Protein AF-A0AAW1JZ54-F1 (afdb_monomer_lite)

Organism: Popillia japonica (NCBI:txid7064)

pLDDT: mean 90.58, std 10.29, range [41.97, 98.06]

Structure (mmCIF, N/CA/C/O backbone):
data_AF-A0AAW1JZ54-F1
#
_entry.id   AF-A0AAW1JZ54-F1
#
loop_
_atom_site.group_PDB
_atom_site.id
_atom_site.type_symbol
_atom_site.label_atom_id
_atom_site.label_alt_id
_atom_site.label_comp_id
_atom_site.label_asym_id
_atom_site.label_entity_id
_atom_site.label_seq_id
_atom_site.pdbx_PDB_ins_code
_atom_site.Cartn_x
_atom_site.Cartn_y
_atom_site.Cartn_z
_atom_site.occupancy
_atom_site.B_iso_or_equiv
_atom_site.auth_seq_id
_atom_site.auth_comp_id
_atom_site.auth_asym_id
_atom_site.auth_atom_id
_atom_site.pdbx_PDB_model_num
ATOM 1 N N . MET A 1 1 ? -15.816 -6.727 4.385 1.00 46.31 1 MET A N 1
ATOM 2 C CA . MET A 1 1 ? -16.027 -5.887 5.586 1.00 46.31 1 MET A CA 1
ATOM 3 C C . MET A 1 1 ? -15.005 -6.325 6.612 1.00 46.31 1 MET A C 1
ATOM 5 O O . MET A 1 1 ? -15.167 -7.398 7.184 1.00 46.31 1 MET A O 1
ATOM 9 N N . PHE A 1 2 ? -13.955 -5.528 6.813 1.00 50.88 2 PHE A N 1
ATOM 10 C CA . PHE A 1 2 ? -12.989 -5.760 7.885 1.00 50.88 2 PHE A CA 1
ATOM 11 C C . PHE A 1 2 ? -13.756 -5.832 9.224 1.00 50.88 2 PHE A C 1
ATOM 13 O O . PHE A 1 2 ? -14.562 -4.958 9.542 1.00 50.88 2 PHE A O 1
ATOM 20 N N . LEU A 1 3 ? -13.649 -6.972 9.913 1.00 41.97 3 LEU A N 1
ATOM 21 C CA . LEU A 1 3 ? -14.521 -7.382 11.025 1.00 41.97 3 LEU A CA 1
ATOM 22 C C . LEU A 1 3 ? -14.302 -6.545 12.302 1.00 41.97 3 LEU A C 1
ATOM 24 O O . LEU A 1 3 ? -13.339 -5.802 12.416 1.00 41.97 3 LEU A O 1
ATOM 28 N N . ILE A 1 4 ? -15.179 -6.756 13.294 1.00 45.03 4 ILE A N 1
ATOM 29 C CA . ILE A 1 4 ? -15.353 -6.117 14.626 1.00 45.03 4 ILE A CA 1
ATOM 30 C C . ILE A 1 4 ? -14.062 -5.852 15.458 1.00 45.03 4 ILE A C 1
ATOM 32 O O . ILE A 1 4 ? -14.110 -5.133 16.453 1.00 45.03 4 ILE A O 1
ATOM 36 N N . LEU A 1 5 ? -12.901 -6.384 15.064 1.00 57.12 5 LEU A N 1
ATOM 37 C CA . LEU A 1 5 ? -11.592 -6.173 15.709 1.00 57.12 5 LEU A CA 1
ATOM 38 C C . LEU A 1 5 ? -10.619 -5.289 14.899 1.00 57.12 5 LEU A C 1
ATOM 40 O O . LEU A 1 5 ? -9.506 -5.039 15.366 1.00 57.12 5 LEU A O 1
ATOM 44 N N . GLY A 1 6 ? -11.020 -4.851 13.706 1.00 76.25 6 GLY A N 1
ATOM 45 C CA . GLY A 1 6 ? -10.235 -4.020 12.800 1.00 76.25 6 GLY A CA 1
ATOM 46 C C . GLY A 1 6 ? -10.370 -2.524 13.071 1.00 76.25 6 GLY A C 1
ATOM 47 O O . GLY A 1 6 ? -11.109 -2.082 13.955 1.00 76.25 6 GLY A O 1
ATOM 48 N N . ILE A 1 7 ? -9.636 -1.724 12.302 1.00 88.75 7 ILE A N 1
ATOM 49 C CA . ILE A 1 7 ? -9.769 -0.264 12.340 1.00 88.75 7 ILE A CA 1
ATOM 50 C C . ILE A 1 7 ? -11.101 0.094 11.645 1.00 88.75 7 ILE A C 1
ATOM 52 O O . ILE A 1 7 ? -11.305 -0.295 10.493 1.00 88.75 7 ILE A O 1
ATOM 56 N N . PRO A 1 8 ? -12.044 0.785 12.317 1.00 90.50 8 PRO A N 1
ATOM 57 C CA . PRO A 1 8 ? -13.350 1.081 11.729 1.00 90.50 8 PRO A CA 1
ATOM 58 C C . PRO A 1 8 ? -13.211 1.955 10.487 1.00 90.50 8 PRO A C 1
ATOM 60 O O . PRO A 1 8 ? -12.567 2.989 10.573 1.00 90.50 8 PRO A O 1
ATOM 63 N N . GLY A 1 9 ? -13.850 1.588 9.374 1.00 92.69 9 GLY A N 1
ATOM 64 C CA . GLY A 1 9 ? -13.814 2.379 8.137 1.00 92.69 9 GLY A CA 1
ATOM 65 C C . GLY A 1 9 ? -12.715 1.984 7.146 1.00 92.69 9 GLY A C 1
ATOM 66 O O . GLY A 1 9 ? -12.671 2.534 6.047 1.00 92.69 9 GLY A O 1
ATOM 67 N N . VAL A 1 10 ? -11.871 0.999 7.468 1.00 94.25 10 VAL A N 1
ATOM 68 C CA . VAL A 1 10 ? -10.925 0.452 6.486 1.00 94.25 10 VAL A CA 1
ATOM 69 C C . VAL A 1 10 ? -11.693 -0.214 5.347 1.00 94.25 10 VAL A C 1
ATOM 71 O O . VAL A 1 10 ? -12.534 -1.085 5.577 1.00 94.25 10 VAL A O 1
ATOM 74 N N . VAL A 1 11 ? -11.387 0.184 4.112 1.00 95.06 11 VAL A N 1
ATOM 75 C CA . VAL A 1 11 ? -11.954 -0.422 2.892 1.00 95.06 11 VAL A CA 1
ATOM 76 C C . VAL A 1 11 ? -10.925 -1.179 2.063 1.00 95.06 11 VAL A C 1
ATOM 78 O O . VAL A 1 11 ? -11.295 -1.983 1.212 1.00 95.06 11 VAL A O 1
ATOM 81 N N . GLY A 1 12 ? -9.639 -0.989 2.348 1.00 95.81 12 GLY A N 1
ATOM 82 C CA . GLY A 1 12 ? -8.575 -1.753 1.719 1.00 95.81 12 GLY A CA 1
ATOM 83 C C . GLY A 1 12 ? -7.205 -1.452 2.305 1.00 95.81 12 GLY A C 1
ATOM 84 O O . GLY A 1 12 ? -6.998 -0.452 2.994 1.00 95.81 12 GLY A O 1
ATOM 85 N N . SER A 1 13 ? -6.249 -2.323 2.007 1.00 96.94 13 SER A N 1
ATOM 86 C CA . SER A 1 13 ? -4.840 -2.085 2.307 1.00 96.94 13 SER A CA 1
ATOM 87 C C . SER A 1 13 ? -4.084 -1.770 1.027 1.00 96.94 13 SER A C 1
ATOM 89 O O . SER A 1 13 ? -4.282 -2.451 0.026 1.00 96.94 13 SER A O 1
ATOM 91 N N . ILE A 1 14 ? -3.235 -0.740 1.073 1.00 97.69 14 ILE A N 1
ATOM 92 C CA . ILE A 1 14 ? -2.354 -0.336 -0.022 1.00 97.69 14 ILE A CA 1
ATOM 93 C C . ILE A 1 14 ? -0.918 -0.744 0.279 1.00 97.69 14 ILE A C 1
ATOM 95 O O . ILE A 1 14 ? -0.405 -0.533 1.379 1.00 97.69 14 ILE A O 1
ATOM 99 N N . ASP A 1 15 ? -0.247 -1.306 -0.710 1.00 96.81 15 ASP A N 1
ATOM 100 C CA . ASP A 1 15 ? 1.163 -1.635 -0.626 1.00 96.81 15 ASP A CA 1
ATOM 101 C C . ASP A 1 15 ? 1.763 -1.736 -2.023 1.00 96.81 15 ASP A C 1
ATOM 103 O O . ASP A 1 15 ? 1.048 -1.755 -3.030 1.00 96.81 15 ASP A O 1
ATOM 107 N N . ARG A 1 16 ? 3.090 -1.814 -2.090 1.00 94.56 16 ARG A N 1
ATOM 108 C CA . ARG A 1 16 ? 3.777 -2.096 -3.344 1.00 94.56 16 ARG A CA 1
ATOM 109 C C . ARG A 1 16 ? 4.528 -3.412 -3.302 1.00 94.56 16 ARG A C 1
ATOM 111 O O . ARG A 1 16 ? 5.072 -3.823 -2.282 1.00 94.56 16 ARG A O 1
ATOM 118 N N . CYS A 1 17 ? 4.681 -4.019 -4.467 1.00 93.25 17 CYS A N 1
ATOM 119 C CA . CYS A 1 17 ? 5.665 -5.059 -4.688 1.00 93.25 17 CYS A CA 1
ATOM 120 C C . CYS A 1 17 ? 6.532 -4.749 -5.912 1.00 93.25 17 CYS A C 1
ATOM 122 O O . CYS A 1 17 ? 6.269 -3.834 -6.695 1.00 93.25 17 CYS A O 1
ATOM 124 N 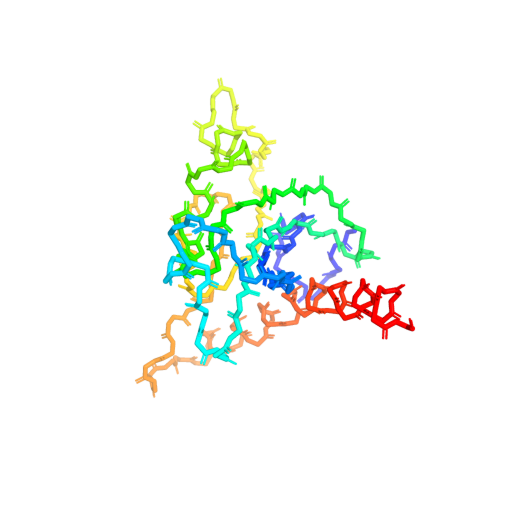N . HIS A 1 18 ? 7.620 -5.504 -6.036 1.00 92.38 18 HIS A N 1
ATOM 125 C CA . HIS A 1 18 ? 8.524 -5.427 -7.172 1.00 92.38 18 HIS A CA 1
ATOM 126 C C . HIS A 1 18 ? 8.223 -6.563 -8.137 1.00 92.38 18 HIS A C 1
ATOM 128 O O . HIS A 1 18 ? 8.189 -7.722 -7.721 1.00 92.38 18 HIS A O 1
ATOM 134 N N . VAL A 1 19 ? 8.070 -6.216 -9.411 1.00 90.94 19 VAL A N 1
ATOM 135 C CA . VAL A 1 19 ? 8.031 -7.171 -10.517 1.00 90.94 19 VAL A CA 1
ATOM 136 C C . VAL A 1 19 ? 9.390 -7.128 -11.197 1.00 90.94 19 VAL A C 1
ATOM 138 O O . VAL A 1 19 ? 9.822 -6.072 -11.667 1.00 90.94 19 VAL A O 1
ATOM 141 N N . ASN A 1 20 ? 10.090 -8.260 -11.196 1.00 90.19 20 ASN A N 1
ATOM 142 C CA . ASN A 1 20 ? 11.421 -8.353 -11.782 1.00 90.19 20 ASN A CA 1
ATOM 143 C C . ASN A 1 20 ? 11.347 -8.202 -13.301 1.00 90.19 20 ASN A C 1
ATOM 145 O O . ASN A 1 20 ? 10.464 -8.747 -13.960 1.00 90.19 20 ASN A O 1
ATOM 149 N N . THR A 1 21 ? 12.305 -7.472 -13.859 1.00 87.44 21 THR A N 1
ATOM 150 C CA . THR A 1 21 ? 12.424 -7.264 -15.299 1.00 87.44 21 THR A CA 1
ATOM 151 C C . THR A 1 21 ? 13.838 -7.584 -15.753 1.00 87.44 21 THR A C 1
ATOM 153 O O . THR A 1 21 ? 14.788 -7.576 -14.966 1.00 87.44 21 THR A O 1
ATOM 156 N N . LYS A 1 22 ? 14.010 -7.803 -17.060 1.00 86.94 22 LYS A N 1
ATOM 157 C CA . LYS A 1 22 ? 15.342 -7.701 -17.666 1.00 86.94 22 LYS A CA 1
ATOM 158 C C . LYS A 1 22 ? 15.891 -6.289 -17.444 1.00 86.94 22 LYS A C 1
ATOM 160 O O . LYS A 1 22 ? 15.124 -5.342 -17.235 1.00 86.94 22 LYS A O 1
ATOM 165 N N . GLN A 1 23 ? 17.213 -6.154 -17.500 1.00 87.19 23 GLN A N 1
ATOM 166 C CA . GLN A 1 23 ? 17.852 -4.845 -17.509 1.00 87.19 23 GLN A CA 1
ATOM 167 C C . GLN A 1 23 ? 17.281 -4.014 -18.668 1.00 87.19 23 GLN A C 1
ATOM 169 O O . GLN A 1 23 ? 17.329 -4.469 -19.815 1.00 87.19 23 GLN A O 1
ATOM 174 N N . PRO A 1 24 ? 16.723 -2.824 -18.401 1.00 84.06 24 PRO A N 1
ATOM 175 C CA . PRO A 1 24 ? 16.244 -1.974 -19.472 1.00 84.06 24 PRO A CA 1
ATOM 176 C C . PRO A 1 24 ? 17.433 -1.382 -20.233 1.00 84.06 24 PRO A C 1
ATOM 178 O O . PRO A 1 24 ? 18.481 -1.095 -19.653 1.00 84.06 24 PRO A O 1
ATOM 181 N N . ILE A 1 25 ? 17.249 -1.201 -21.542 1.00 82.75 25 ILE A N 1
ATOM 182 C CA . ILE A 1 25 ? 18.279 -0.679 -22.455 1.00 82.75 25 ILE A CA 1
ATOM 183 C C . ILE A 1 25 ? 18.682 0.746 -22.048 1.00 82.75 25 ILE A C 1
ATOM 185 O O . ILE A 1 25 ? 19.861 1.085 -22.048 1.00 82.75 25 ILE A O 1
ATOM 189 N N . ASN A 1 26 ? 17.701 1.551 -21.632 1.00 81.62 26 ASN A N 1
ATOM 190 C CA . ASN A 1 26 ? 17.888 2.924 -21.176 1.00 81.62 26 ASN A CA 1
ATOM 191 C C . ASN A 1 26 ? 17.645 3.021 -19.665 1.00 81.62 26 ASN A C 1
ATOM 193 O O . ASN A 1 26 ? 16.752 2.361 -19.134 1.00 81.62 26 ASN A O 1
ATOM 197 N N . ASN A 1 27 ? 18.406 3.878 -18.978 1.00 81.00 27 ASN A N 1
ATOM 198 C CA . ASN A 1 27 ? 18.223 4.204 -17.556 1.00 81.00 27 ASN A CA 1
ATOM 199 C C . ASN A 1 27 ? 18.247 2.989 -16.604 1.00 81.00 27 ASN A C 1
ATOM 201 O O . ASN A 1 27 ? 17.563 2.977 -15.584 1.00 81.00 27 ASN A O 1
ATOM 205 N N . ALA A 1 28 ? 19.065 1.969 -16.899 1.00 79.31 28 ALA A N 1
ATOM 206 C CA . ALA A 1 28 ? 19.185 0.731 -16.115 1.00 79.31 28 ALA A CA 1
ATOM 207 C C . ALA A 1 28 ? 19.301 0.944 -14.592 1.00 79.31 28 ALA A C 1
ATOM 209 O O . ALA A 1 28 ? 18.707 0.197 -13.809 1.00 79.31 28 ALA A O 1
ATOM 210 N N . ILE A 1 29 ? 20.022 1.987 -14.175 1.00 82.31 29 ILE A N 1
ATOM 211 C CA . ILE A 1 29 ? 20.242 2.348 -12.769 1.00 82.31 29 ILE A CA 1
ATOM 212 C C . ILE A 1 29 ? 18.919 2.648 -12.044 1.00 82.31 29 ILE A C 1
ATOM 214 O O . ILE A 1 29 ? 18.758 2.241 -10.894 1.00 82.31 29 ILE A O 1
ATOM 218 N N . ASP A 1 30 ? 17.950 3.285 -12.700 1.00 82.69 30 ASP A N 1
ATOM 219 C CA . ASP A 1 30 ? 16.679 3.683 -12.075 1.00 82.69 30 ASP A CA 1
ATOM 220 C C . ASP A 1 30 ? 15.793 2.480 -11.730 1.00 82.69 30 ASP A C 1
ATOM 222 O O . ASP A 1 30 ? 15.002 2.511 -10.783 1.00 82.69 30 ASP A O 1
ATOM 226 N N . PHE A 1 31 ? 15.962 1.383 -12.465 1.00 85.62 31 PHE A N 1
ATOM 227 C CA . PHE A 1 31 ? 15.247 0.129 -12.239 1.00 85.62 31 PHE A CA 1
ATOM 228 C C . PHE A 1 31 ? 15.985 -0.785 -11.260 1.00 85.62 31 PHE A C 1
ATOM 230 O O . PHE A 1 31 ? 15.385 -1.724 -10.737 1.00 85.62 31 PHE A O 1
ATOM 237 N N . TYR A 1 32 ? 17.264 -0.506 -10.993 1.00 84.00 32 TYR A N 1
ATOM 238 C CA . TYR A 1 32 ? 18.095 -1.285 -10.086 1.00 84.00 32 TYR A CA 1
ATOM 239 C C . TYR A 1 32 ? 17.717 -1.004 -8.627 1.00 84.00 32 TYR A C 1
ATOM 241 O O . TYR A 1 32 ? 17.944 0.095 -8.098 1.00 84.00 32 TYR A O 1
ATOM 249 N N . ASN A 1 33 ? 17.105 -2.006 -7.998 1.00 79.88 33 ASN A N 1
ATOM 250 C CA . ASN A 1 33 ? 16.538 -1.946 -6.657 1.00 79.88 33 ASN A CA 1
ATOM 251 C C . ASN A 1 33 ? 17.557 -2.347 -5.566 1.00 79.88 33 ASN A C 1
ATOM 253 O O . ASN A 1 33 ? 18.685 -2.753 -5.840 1.00 79.88 33 ASN A O 1
ATOM 257 N N . ARG A 1 34 ? 17.147 -2.258 -4.292 1.00 79.06 34 ARG A N 1
ATOM 258 C CA . ARG A 1 34 ? 17.995 -2.610 -3.132 1.00 79.06 34 ARG A CA 1
ATOM 259 C C . ARG A 1 34 ? 18.371 -4.094 -3.058 1.00 79.06 34 ARG A C 1
ATOM 261 O O . ARG A 1 34 ? 19.313 -4.435 -2.355 1.00 79.06 34 ARG A O 1
ATOM 268 N N . LYS A 1 35 ? 17.647 -4.958 -3.773 1.00 81.06 35 LYS A N 1
ATOM 269 C CA . LYS A 1 35 ? 17.925 -6.394 -3.899 1.00 81.06 35 LYS A CA 1
ATOM 270 C C . LYS A 1 35 ? 18.854 -6.709 -5.074 1.00 81.06 35 LYS A C 1
ATOM 272 O O . LYS A 1 35 ? 18.955 -7.866 -5.456 1.00 81.06 35 LYS A O 1
ATOM 277 N N . GLN A 1 36 ? 19.516 -5.697 -5.641 1.00 83.50 36 GLN A N 1
ATOM 278 C CA . GLN A 1 36 ? 20.442 -5.856 -6.763 1.00 83.50 36 GLN A CA 1
ATOM 279 C C . GLN A 1 36 ? 19.783 -6.450 -8.021 1.00 83.50 36 GLN A C 1
ATOM 281 O O . GLN A 1 36 ? 20.413 -7.154 -8.804 1.00 83.50 36 GLN A O 1
ATOM 286 N N . GLN A 1 37 ? 18.495 -6.158 -8.225 1.00 86.94 37 GLN A N 1
ATOM 287 C CA . GLN A 1 37 ? 17.715 -6.621 -9.373 1.00 86.94 37 GLN A CA 1
ATOM 288 C C . GLN A 1 37 ? 17.081 -5.438 -10.106 1.00 86.94 37 GLN A C 1
ATOM 290 O O . GLN A 1 37 ? 16.731 -4.427 -9.491 1.00 86.94 37 GLN A O 1
ATOM 295 N N . HIS A 1 38 ? 16.892 -5.570 -11.420 1.00 91.06 38 HIS A N 1
ATOM 296 C CA . HIS A 1 38 ? 16.049 -4.644 -12.172 1.00 91.06 38 HIS A CA 1
ATOM 297 C C . HIS A 1 38 ? 14.581 -4.998 -11.952 1.00 91.06 38 HIS A C 1
ATOM 299 O O . HIS A 1 38 ? 14.187 -6.160 -12.038 1.00 91.06 38 HIS A O 1
ATOM 305 N N . SER A 1 39 ? 13.773 -3.997 -11.623 1.00 92.50 39 SER A N 1
ATOM 306 C CA . SER A 1 39 ? 12.352 -4.197 -11.362 1.00 92.50 39 SER A CA 1
ATOM 307 C C . SER A 1 39 ? 11.545 -2.958 -11.697 1.00 92.50 39 SER A C 1
ATOM 309 O O . SER A 1 39 ? 12.061 -1.837 -11.650 1.00 92.50 39 SER A O 1
ATOM 311 N N . ILE A 1 40 ? 10.265 -3.174 -11.961 1.00 93.81 40 ILE A N 1
ATOM 312 C CA . ILE A 1 40 ? 9.237 -2.138 -11.924 1.00 93.81 40 ILE A CA 1
ATOM 313 C C . ILE A 1 40 ? 8.424 -2.273 -10.640 1.00 93.81 40 ILE A C 1
ATOM 315 O O . ILE A 1 40 ? 8.329 -3.355 -10.052 1.00 93.81 40 ILE A O 1
ATOM 319 N N . VAL A 1 41 ? 7.854 -1.161 -10.194 1.00 95.00 41 VAL A N 1
ATOM 320 C CA . VAL A 1 41 ? 6.936 -1.135 -9.060 1.00 95.00 41 VAL A CA 1
ATOM 321 C C . VAL A 1 41 ? 5.524 -1.451 -9.537 1.00 95.00 41 VAL A C 1
ATOM 323 O O . VAL A 1 41 ? 5.065 -0.894 -10.536 1.00 95.00 41 VAL A O 1
ATOM 326 N N . LEU A 1 42 ? 4.851 -2.315 -8.781 1.00 96.12 42 LEU A N 1
ATOM 327 C CA . LEU A 1 42 ? 3.411 -2.533 -8.802 1.00 96.12 42 LEU A CA 1
ATOM 328 C C . LEU A 1 42 ? 2.869 -2.060 -7.448 1.00 96.12 42 LEU A C 1
ATOM 330 O O . LEU A 1 42 ? 3.155 -2.676 -6.425 1.00 96.12 42 LEU A O 1
ATOM 334 N N . GLN A 1 43 ? 2.128 -0.956 -7.438 1.00 97.88 43 GLN A N 1
ATOM 335 C CA . GLN A 1 43 ? 1.303 -0.516 -6.313 1.00 97.88 43 GLN A CA 1
ATOM 336 C C . GLN A 1 43 ? -0.080 -1.142 -6.472 1.00 97.88 43 GLN A C 1
ATOM 338 O O . GLN A 1 43 ? -0.631 -1.129 -7.571 1.00 97.88 43 GLN A O 1
ATOM 343 N N . ALA A 1 44 ? -0.646 -1.675 -5.397 1.00 98.06 44 ALA A N 1
ATOM 344 C CA . ALA A 1 44 ? -2.009 -2.181 -5.419 1.00 98.06 44 ALA A CA 1
ATOM 345 C C . ALA A 1 44 ? -2.757 -1.821 -4.142 1.00 98.06 44 ALA A C 1
ATOM 347 O O . ALA A 1 44 ? -2.149 -1.585 -3.097 1.00 98.06 44 ALA A O 1
ATOM 348 N N . VAL A 1 45 ? -4.081 -1.835 -4.244 1.00 98.06 45 VAL A N 1
ATOM 349 C CA . VAL A 1 45 ? -5.006 -1.883 -3.114 1.00 98.06 45 VAL A CA 1
ATOM 350 C C . VAL A 1 45 ? -5.718 -3.225 -3.153 1.00 98.06 45 VAL A C 1
ATOM 352 O O . VAL A 1 45 ? -6.111 -3.675 -4.231 1.00 98.06 45 VAL A O 1
ATOM 355 N N . CYS A 1 46 ? -5.904 -3.866 -2.002 1.00 97.00 46 CYS A N 1
ATOM 356 C CA . CYS A 1 46 ? -6.782 -5.026 -1.902 1.00 97.00 46 CYS A CA 1
ATOM 357 C C . CYS A 1 46 ? -7.809 -4.893 -0.779 1.00 97.00 46 CYS A C 1
ATOM 359 O O . CYS A 1 46 ? -7.5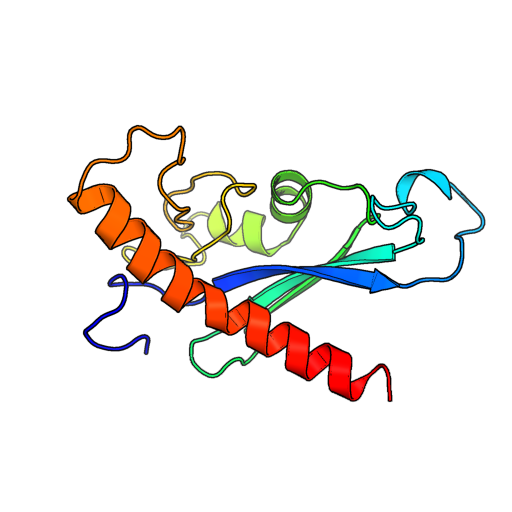43 -4.279 0.259 1.00 97.00 46 CYS A O 1
ATOM 361 N N . ASP A 1 47 ? -8.961 -5.523 -0.981 1.00 94.88 47 ASP A N 1
ATOM 362 C CA . ASP A 1 47 ? -10.006 -5.654 0.032 1.00 94.88 47 ASP A CA 1
ATOM 363 C C . ASP A 1 47 ? -9.676 -6.744 1.073 1.00 94.88 47 ASP A C 1
ATOM 365 O O . ASP A 1 47 ? -8.641 -7.417 1.009 1.00 94.88 47 ASP A O 1
ATOM 369 N N . ASP A 1 48 ? -10.584 -6.961 2.030 1.00 91.75 48 ASP A N 1
ATOM 370 C CA . ASP A 1 48 ? -10.458 -7.984 3.075 1.00 91.75 48 ASP A CA 1
ATOM 371 C C . ASP A 1 48 ? -10.449 -9.425 2.537 1.00 91.75 48 ASP A C 1
ATOM 373 O O . ASP A 1 48 ? -10.004 -10.353 3.219 1.00 91.75 48 ASP A O 1
ATOM 377 N N . LYS A 1 49 ? -10.896 -9.627 1.295 1.00 92.88 49 LYS A N 1
ATOM 378 C CA . LYS A 1 49 ? -10.916 -10.922 0.610 1.00 92.88 49 LYS A CA 1
ATOM 379 C C . LYS A 1 49 ? -9.644 -11.177 -0.196 1.00 92.88 49 LYS A C 1
ATOM 381 O O . LYS A 1 49 ? -9.537 -12.247 -0.799 1.00 92.88 49 LYS A O 1
ATOM 386 N N . ARG A 1 50 ? -8.654 -10.273 -0.132 1.00 94.62 50 ARG A N 1
ATOM 387 C CA . ARG A 1 50 ? -7.405 -10.305 -0.917 1.00 94.62 50 ARG A CA 1
ATOM 388 C C . ARG A 1 50 ? -7.647 -10.113 -2.418 1.00 94.62 50 ARG A C 1
ATOM 390 O O . ARG A 1 50 ? -6.822 -10.539 -3.223 1.00 94.62 50 ARG A O 1
ATOM 397 N N . ILE A 1 51 ? -8.763 -9.495 -2.799 1.00 95.12 51 ILE A N 1
ATOM 398 C CA . ILE 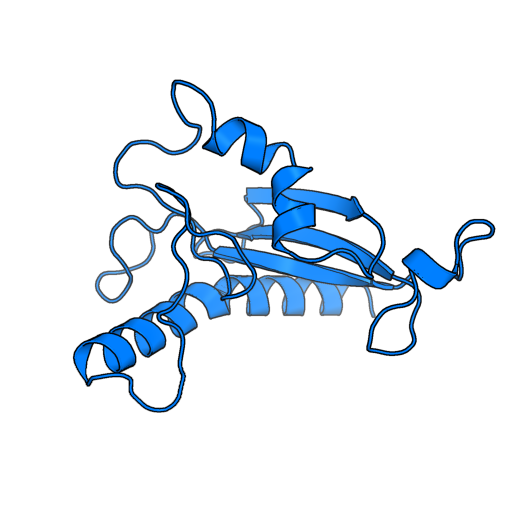A 1 51 ? -9.047 -9.131 -4.187 1.00 95.12 51 ILE A CA 1
ATOM 399 C C . ILE A 1 51 ? -8.422 -7.763 -4.442 1.00 95.12 51 ILE A C 1
ATOM 401 O O . ILE A 1 51 ? -8.663 -6.824 -3.684 1.00 95.12 51 ILE A O 1
ATOM 405 N N . PHE A 1 52 ? -7.612 -7.646 -5.495 1.00 97.31 52 PHE A N 1
ATOM 406 C CA . PHE A 1 52 ? -7.062 -6.356 -5.906 1.00 97.31 52 PHE A CA 1
ATOM 407 C C . PHE A 1 52 ? -8.179 -5.463 -6.458 1.00 97.31 52 PHE A C 1
ATOM 409 O O . PHE A 1 52 ? -8.850 -5.833 -7.420 1.00 97.31 52 PHE A O 1
ATOM 416 N N . THR A 1 53 ? -8.377 -4.300 -5.843 1.00 97.06 53 THR A N 1
ATOM 417 C CA . THR A 1 53 ? -9.415 -3.321 -6.207 1.00 97.06 53 THR A CA 1
ATOM 418 C C . THR A 1 53 ? -8.854 -2.129 -6.976 1.00 97.06 53 THR A C 1
ATOM 420 O O . THR A 1 53 ? -9.600 -1.448 -7.668 1.00 97.06 53 THR A O 1
ATOM 423 N N . ASP A 1 54 ? -7.549 -1.883 -6.862 1.00 98.00 54 ASP A N 1
ATOM 424 C CA . ASP A 1 54 ? -6.801 -0.893 -7.639 1.00 98.00 54 ASP A CA 1
ATOM 425 C C . ASP A 1 54 ? -5.386 -1.424 -7.896 1.00 98.00 54 ASP A C 1
ATOM 427 O O . ASP A 1 54 ? -4.805 -2.083 -7.026 1.00 98.00 54 ASP A O 1
ATOM 431 N N . VAL A 1 55 ? -4.842 -1.162 -9.086 1.00 97.69 55 VAL A N 1
ATOM 432 C CA . VAL A 1 55 ? -3.474 -1.537 -9.464 1.00 97.69 55 VAL A CA 1
ATOM 433 C C . VAL A 1 55 ? -2.861 -0.441 -10.331 1.00 97.69 55 VAL A C 1
ATOM 435 O O . VAL A 1 55 ? -3.403 -0.075 -11.372 1.00 97.69 55 VAL A O 1
ATOM 438 N N . PHE A 1 56 ? -1.668 0.009 -9.951 1.00 97.69 56 PHE A N 1
ATOM 439 C CA . PHE A 1 56 ? -0.836 0.924 -10.721 1.00 97.69 56 PHE A CA 1
ATOM 440 C C . PHE A 1 56 ? 0.569 0.337 -10.896 1.00 97.69 56 PHE A C 1
ATOM 442 O O . PHE A 1 56 ? 1.225 -0.042 -9.926 1.00 97.69 56 PHE A O 1
ATOM 449 N N . ILE A 1 57 ? 1.048 0.250 -12.138 1.00 95.38 57 ILE A N 1
ATOM 450 C CA . ILE A 1 57 ? 2.295 -0.441 -12.484 1.00 95.38 57 ILE A CA 1
ATOM 451 C C . ILE A 1 57 ? 3.141 0.373 -13.463 1.00 95.38 57 ILE A C 1
ATOM 453 O O . ILE A 1 57 ? 2.620 1.114 -14.291 1.00 95.38 57 ILE A O 1
ATOM 457 N N . GLY A 1 58 ? 4.460 0.186 -13.398 1.00 91.62 58 GLY A N 1
ATOM 458 C CA . GLY A 1 58 ? 5.382 0.603 -14.462 1.00 91.62 58 GLY A CA 1
ATOM 459 C C . GLY A 1 58 ? 6.419 1.637 -14.040 1.00 91.62 58 GLY A C 1
ATOM 460 O O . GLY A 1 58 ? 7.323 1.945 -14.813 1.00 91.62 58 GLY A O 1
ATOM 461 N N . MET A 1 59 ? 6.353 2.141 -12.806 1.00 94.00 59 MET A N 1
ATOM 462 C CA . MET A 1 59 ? 7.397 3.027 -12.290 1.00 94.00 59 MET A CA 1
ATOM 463 C C . MET A 1 59 ? 8.709 2.267 -12.034 1.00 94.00 59 MET A C 1
ATOM 465 O O . MET A 1 59 ? 8.665 1.095 -11.652 1.00 94.00 59 MET A O 1
ATOM 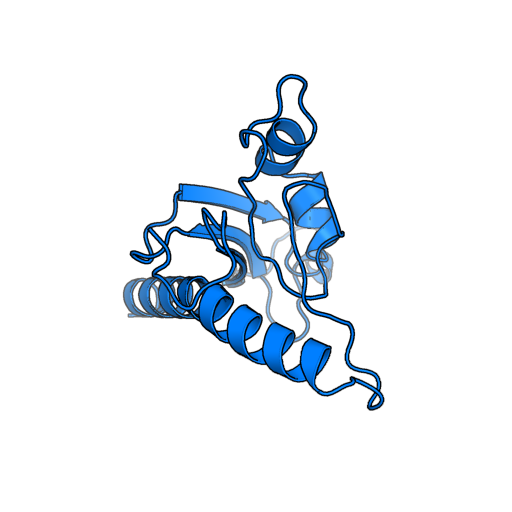469 N N . PRO A 1 60 ? 9.883 2.910 -12.179 1.00 93.31 60 PRO A N 1
ATOM 470 C CA . PRO A 1 60 ? 11.163 2.271 -11.883 1.00 93.31 60 PRO A CA 1
ATOM 471 C C . PRO A 1 60 ? 11.257 1.768 -10.435 1.00 93.31 60 PRO A C 1
ATOM 473 O O . PRO A 1 60 ? 10.825 2.443 -9.500 1.00 93.31 60 PRO A O 1
ATOM 476 N N . GLY A 1 61 ? 11.875 0.603 -10.228 1.00 89.31 61 GLY A N 1
ATOM 477 C CA . GLY A 1 61 ? 11.969 -0.068 -8.926 1.00 89.31 61 GLY A CA 1
ATOM 478 C C . GLY A 1 61 ? 12.585 0.772 -7.802 1.00 89.31 61 GLY A C 1
ATOM 479 O O . GLY A 1 61 ? 12.300 0.549 -6.627 1.00 89.31 61 GLY A O 1
ATOM 480 N N . ARG A 1 62 ? 13.416 1.768 -8.119 1.00 89.50 62 ARG A N 1
ATOM 481 C CA . ARG A 1 62 ? 14.028 2.639 -7.107 1.00 89.50 62 ARG A CA 1
ATOM 482 C C . ARG A 1 62 ? 13.068 3.695 -6.542 1.00 89.50 62 ARG A C 1
ATOM 484 O O . ARG A 1 62 ? 13.379 4.309 -5.523 1.00 89.50 62 ARG A O 1
ATOM 491 N N . VAL A 1 63 ? 11.919 3.921 -7.178 1.00 91.25 63 VAL A N 1
ATOM 492 C CA . VAL A 1 63 ? 10.963 4.952 -6.762 1.00 91.25 63 VAL A CA 1
ATOM 493 C C . VAL A 1 63 ? 10.354 4.603 -5.397 1.00 91.25 63 VAL A C 1
ATOM 495 O O . VAL A 1 63 ? 9.981 3.462 -5.130 1.00 91.25 63 VAL A O 1
ATOM 498 N N . HIS A 1 64 ? 10.285 5.600 -4.512 1.00 91.50 64 HIS A N 1
ATOM 499 C CA . HIS A 1 64 ? 9.694 5.476 -3.178 1.00 91.50 64 HIS A CA 1
ATOM 500 C C . HIS A 1 64 ? 8.166 5.410 -3.227 1.00 91.50 64 HIS A C 1
ATOM 502 O O . HIS A 1 64 ? 7.556 6.106 -4.033 1.00 91.50 64 HIS A O 1
ATOM 508 N N . ASP A 1 65 ? 7.568 4.680 -2.288 1.00 92.88 65 ASP A N 1
ATOM 509 C CA . ASP A 1 65 ? 6.124 4.473 -2.101 1.00 92.88 65 ASP A CA 1
ATOM 510 C C . ASP A 1 65 ? 5.314 5.767 -2.234 1.00 92.88 65 ASP A C 1
ATOM 512 O O . ASP A 1 65 ? 4.449 5.886 -3.096 1.00 92.88 65 ASP A O 1
ATOM 516 N N . ALA A 1 66 ? 5.683 6.804 -1.474 1.00 94.31 66 ALA A N 1
ATOM 517 C CA . ALA A 1 66 ? 5.021 8.105 -1.539 1.00 94.31 66 ALA A CA 1
ATOM 518 C C . ALA A 1 66 ? 5.064 8.753 -2.933 1.00 94.31 66 ALA A C 1
ATOM 520 O O . ALA A 1 66 ? 4.139 9.474 -3.300 1.00 94.31 66 ALA A O 1
ATOM 521 N N . ARG A 1 67 ? 6.136 8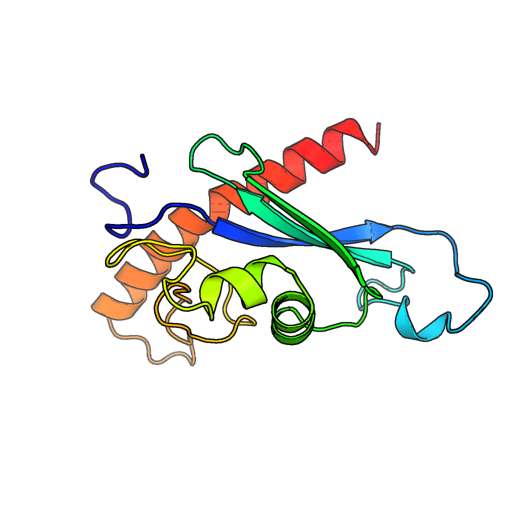.538 -3.707 1.00 96.25 67 ARG A N 1
ATOM 522 C CA . ARG A 1 67 ? 6.236 9.056 -5.077 1.00 96.25 67 ARG A CA 1
ATOM 523 C C . ARG A 1 67 ? 5.423 8.200 -6.043 1.00 96.25 67 ARG A C 1
ATOM 525 O O . ARG A 1 67 ? 4.816 8.782 -6.932 1.00 96.25 67 ARG A O 1
ATOM 532 N N . VAL A 1 68 ? 5.373 6.881 -5.855 1.00 96.75 68 VAL A N 1
ATOM 533 C CA . VAL A 1 68 ? 4.503 6.000 -6.651 1.00 96.75 68 VAL A CA 1
ATOM 534 C C . VAL A 1 68 ? 3.042 6.389 -6.467 1.00 96.75 68 VAL A C 1
ATOM 536 O O . VAL A 1 68 ? 2.375 6.664 -7.460 1.00 96.75 68 VAL A O 1
ATOM 539 N N . LEU A 1 69 ? 2.601 6.570 -5.217 1.00 97.19 69 LEU A N 1
ATOM 540 C CA . LEU A 1 69 ? 1.242 7.011 -4.912 1.00 97.19 69 LEU A CA 1
ATOM 541 C C . LEU A 1 69 ? 0.920 8.331 -5.611 1.00 97.19 69 LEU A C 1
ATOM 543 O O . LEU A 1 69 ? -0.032 8.384 -6.377 1.00 97.19 69 LEU A O 1
ATOM 547 N N . ARG A 1 70 ? 1.742 9.373 -5.430 1.00 96.75 70 ARG A N 1
ATOM 548 C CA . ARG A 1 70 ? 1.505 10.694 -6.048 1.00 96.75 70 ARG A CA 1
ATOM 549 C C . ARG A 1 70 ? 1.434 10.687 -7.579 1.00 96.75 70 ARG A C 1
ATOM 551 O O . ARG A 1 70 ? 0.941 11.655 -8.137 1.00 96.75 70 ARG A O 1
ATOM 558 N N . ASN A 1 71 ? 1.980 9.666 -8.242 1.00 96.94 71 ASN A N 1
ATOM 559 C CA . ASN A 1 71 ? 1.931 9.516 -9.702 1.00 96.94 71 ASN A CA 1
ATOM 560 C C . ASN A 1 71 ? 0.848 8.520 -10.159 1.00 96.94 71 ASN A C 1
ATOM 562 O O . ASN A 1 71 ? 0.758 8.236 -11.350 1.00 96.94 71 ASN A O 1
ATOM 566 N N . SER A 1 72 ? 0.065 7.960 -9.234 1.00 97.25 72 SER A N 1
ATOM 567 C CA . SER A 1 72 ? -0.993 6.995 -9.533 1.00 97.25 72 SER A CA 1
ATOM 568 C C . SER A 1 72 ? -2.361 7.685 -9.649 1.00 97.25 72 SER A C 1
ATOM 570 O O . SER A 1 72 ? -2.629 8.608 -8.873 1.00 97.25 72 SER A O 1
ATOM 572 N N . PRO A 1 73 ? -3.266 7.200 -10.524 1.00 97.69 73 PRO A N 1
ATOM 573 C CA . PRO A 1 73 ? -4.648 7.690 -10.596 1.00 97.69 73 PRO A CA 1
ATOM 574 C C . PRO A 1 73 ? -5.398 7.590 -9.262 1.00 97.69 73 PRO A C 1
ATOM 576 O O . PRO A 1 73 ? -6.259 8.414 -8.964 1.00 97.69 73 PRO A O 1
ATOM 579 N N . LEU A 1 74 ? -5.033 6.617 -8.418 1.00 97.56 74 LEU A N 1
ATOM 580 C CA . LEU A 1 74 ? -5.573 6.489 -7.068 1.00 97.56 74 LEU A CA 1
ATOM 581 C C . LEU A 1 74 ? -5.380 7.777 -6.259 1.00 97.56 74 LEU A C 1
ATOM 583 O O . LEU A 1 74 ? -6.312 8.227 -5.604 1.00 97.56 74 LEU A O 1
ATOM 587 N N . TYR A 1 75 ? -4.201 8.400 -6.318 1.00 97.19 75 TYR A N 1
ATOM 588 C CA . TYR A 1 75 ? -3.953 9.644 -5.587 1.00 97.19 75 TYR A CA 1
ATOM 589 C C . TYR A 1 75 ? -4.781 10.809 -6.124 1.00 97.19 75 TYR A C 1
ATOM 591 O O . TYR A 1 75 ? -5.288 11.597 -5.331 1.00 97.19 75 TYR A O 1
ATOM 599 N N . GLU A 1 76 ? -4.966 10.899 -7.442 1.00 96.75 76 GLU A N 1
ATOM 600 C CA . GLU A 1 76 ? -5.860 11.894 -8.045 1.00 96.75 76 GLU A CA 1
ATOM 601 C C . GLU A 1 76 ? -7.292 11.722 -7.532 1.00 96.75 76 GLU A C 1
ATOM 603 O O . GLU A 1 76 ? -7.913 12.697 -7.119 1.00 96.75 76 GLU A O 1
ATOM 608 N N . GLY A 1 77 ? -7.780 10.479 -7.462 1.00 97.06 77 GLY A N 1
ATOM 609 C CA . GLY A 1 77 ? -9.087 10.159 -6.891 1.00 97.06 77 GLY A CA 1
ATOM 610 C C . GLY A 1 77 ? -9.194 10.506 -5.404 1.00 97.06 77 GLY A C 1
ATOM 611 O O . GLY A 1 77 ? -10.174 11.117 -4.985 1.00 97.06 77 GLY A O 1
ATOM 612 N N . LEU A 1 78 ? -8.187 10.162 -4.596 1.00 96.00 78 LEU A N 1
ATOM 613 C CA .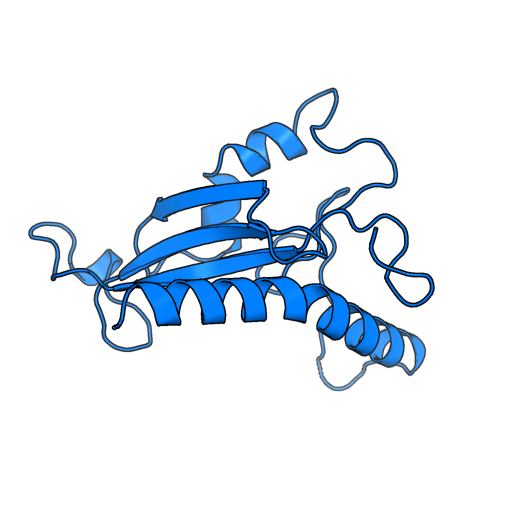 LEU A 1 78 ? -8.172 10.482 -3.162 1.00 96.00 78 LEU A CA 1
ATOM 614 C C . LEU A 1 78 ? -8.151 11.996 -2.900 1.00 96.00 78 LEU A C 1
ATOM 616 O O . LEU A 1 78 ? -8.696 12.448 -1.902 1.00 96.00 78 LEU A O 1
ATOM 620 N N . MET A 1 79 ? -7.527 12.784 -3.779 1.00 95.62 79 MET A N 1
ATOM 621 C CA . MET A 1 79 ? -7.450 14.247 -3.656 1.00 95.62 79 MET A CA 1
ATOM 622 C C . MET A 1 79 ? -8.580 14.987 -4.391 1.00 95.62 79 MET A C 1
ATOM 624 O O . MET A 1 79 ? -8.613 16.219 -4.368 1.00 95.62 79 MET A O 1
ATOM 628 N N . ALA A 1 80 ? -9.481 14.265 -5.061 1.00 96.12 80 ALA A N 1
ATOM 629 C CA . ALA A 1 80 ? -10.586 14.850 -5.804 1.00 96.12 80 ALA A CA 1
ATOM 630 C C . ALA A 1 80 ? -11.624 15.509 -4.881 1.00 96.12 80 ALA A C 1
ATOM 632 O O . ALA A 1 80 ? -11.648 15.312 -3.665 1.00 96.12 80 ALA A O 1
ATOM 633 N N . ASN A 1 81 ? -12.518 16.293 -5.485 1.00 93.06 81 ASN A N 1
ATOM 634 C CA . ASN A 1 81 ? -13.687 16.842 -4.810 1.00 93.06 81 ASN A CA 1
ATOM 635 C C . ASN A 1 81 ? -14.948 16.584 -5.664 1.00 93.06 81 ASN A C 1
ATOM 637 O O . ASN A 1 81 ? -15.096 17.232 -6.704 1.00 93.06 81 ASN A O 1
ATOM 641 N N . PRO A 1 82 ? -15.844 15.662 -5.260 1.00 92.44 82 PRO A N 1
ATOM 642 C CA . PRO A 1 82 ? -15.772 14.855 -4.036 1.00 92.44 82 PRO A CA 1
ATOM 643 C C . PRO A 1 82 ? -14.625 13.822 -4.070 1.00 92.44 82 PRO A C 1
ATOM 645 O O . PRO A 1 82 ? -14.236 13.397 -5.161 1.00 92.44 82 PRO A O 1
ATOM 648 N N . PRO A 1 83 ? -14.080 13.421 -2.905 1.00 94.31 83 PRO A N 1
ATOM 649 C CA . PRO A 1 83 ? -13.023 12.415 -2.839 1.00 94.31 83 PRO A CA 1
ATOM 650 C C . PRO A 1 83 ? -13.537 11.042 -3.278 1.00 94.31 83 PRO A C 1
ATOM 652 O O . PRO A 1 83 ? -14.715 10.716 -3.110 1.00 94.31 83 PRO A O 1
ATOM 655 N N . LEU A 1 84 ? -12.631 10.219 -3.813 1.00 95.75 84 LEU A N 1
ATOM 656 C CA . LEU A 1 84 ? -12.913 8.840 -4.226 1.00 95.75 84 LEU A CA 1
ATOM 657 C C . LEU A 1 84 ? -13.474 7.996 -3.076 1.00 95.75 84 LEU A C 1
ATOM 659 O O . LEU A 1 84 ? -14.351 7.162 -3.300 1.00 95.75 84 LEU A O 1
ATOM 663 N N . LEU A 1 85 ? -12.958 8.199 -1.861 1.00 95.44 85 LEU A N 1
ATOM 664 C CA . LEU A 1 85 ? -13.441 7.522 -0.667 1.00 95.44 85 LEU A CA 1
ATOM 665 C C . LEU A 1 85 ? -14.447 8.412 0.079 1.00 95.44 85 LEU A C 1
ATOM 667 O O . LEU A 1 85 ? -14.136 9.559 0.399 1.00 95.44 85 LEU A O 1
ATOM 671 N N . PRO A 1 86 ? -15.660 7.906 0.366 1.00 94.06 86 PRO A N 1
ATOM 672 C CA . PRO A 1 86 ? -16.631 8.599 1.198 1.00 94.06 86 PRO A CA 1
ATOM 673 C C . PRO A 1 86 ? -16.084 8.936 2.594 1.00 94.06 86 PRO A C 1
ATOM 675 O O . PRO A 1 86 ? -15.254 8.193 3.125 1.00 94.06 86 PRO A O 1
ATOM 678 N N . PRO A 1 87 ? -16.623 9.976 3.258 1.00 93.38 87 PRO A N 1
ATOM 679 C CA . PRO A 1 87 ? -16.250 10.306 4.629 1.00 93.38 87 PRO A CA 1
ATOM 680 C C . PRO A 1 87 ? -16.325 9.102 5.576 1.00 93.38 87 PRO A C 1
ATOM 682 O O . PRO A 1 87 ? -17.328 8.388 5.630 1.00 93.38 87 PRO A O 1
ATOM 685 N N . GLY A 1 88 ? -15.258 8.902 6.350 1.00 92.31 88 GLY A N 1
ATOM 686 C CA . GLY A 1 88 ? -15.136 7.787 7.290 1.00 92.31 88 GLY A CA 1
ATOM 687 C C . GLY A 1 88 ? -14.592 6.496 6.675 1.00 92.31 88 GLY A C 1
ATOM 688 O O . GLY A 1 88 ? -14.368 5.547 7.423 1.00 92.31 88 GLY A O 1
ATOM 689 N N . GLN A 1 89 ? -14.341 6.456 5.363 1.00 95.06 89 GLN A N 1
ATOM 690 C CA . GLN A 1 89 ? -13.634 5.357 4.711 1.00 95.06 89 GLN A CA 1
ATOM 691 C C . GLN A 1 89 ? -12.164 5.697 4.485 1.00 95.06 89 GLN A C 1
ATOM 693 O O . GLN A 1 89 ? -11.819 6.837 4.199 1.00 95.06 89 GLN A O 1
ATOM 698 N N . HIS A 1 90 ? -11.287 4.707 4.616 1.00 94.44 90 HIS A N 1
ATOM 699 C CA . HIS A 1 90 ? -9.856 4.913 4.422 1.00 94.44 90 HIS A CA 1
ATOM 700 C C . HIS A 1 90 ? -9.124 3.648 3.984 1.00 94.44 90 HIS A C 1
ATOM 702 O O . HIS A 1 90 ? -9.561 2.515 4.205 1.00 94.44 90 HIS A O 1
ATOM 708 N N . LEU A 1 91 ? -7.960 3.867 3.387 1.00 96.81 91 LEU A N 1
ATOM 709 C CA . LEU A 1 91 ? -6.956 2.850 3.122 1.00 96.81 91 LEU A CA 1
ATOM 710 C C . LEU A 1 91 ? -5.953 2.767 4.274 1.00 96.81 91 LEU A C 1
ATOM 712 O O . LEU A 1 91 ? -5.722 3.742 4.992 1.00 96.81 91 LEU A O 1
ATOM 716 N N . VAL A 1 92 ? -5.300 1.613 4.409 1.00 96.12 92 VAL A N 1
ATOM 717 C CA . VAL A 1 92 ? -4.157 1.427 5.318 1.00 96.12 92 VAL A CA 1
ATOM 718 C C . VAL A 1 92 ? -2.871 1.143 4.544 1.00 96.12 92 VAL A C 1
ATOM 720 O O . VAL A 1 92 ? -2.781 0.161 3.803 1.00 96.12 92 VAL A O 1
ATOM 723 N N . GLY A 1 93 ? -1.868 2.006 4.721 1.00 95.56 93 GLY A N 1
ATOM 724 C CA . GLY A 1 93 ? -0.558 1.947 4.062 1.00 95.56 93 GLY A CA 1
ATOM 725 C C . GLY A 1 93 ? 0.604 1.820 5.049 1.00 95.56 93 GLY A C 1
ATOM 726 O O . GLY A 1 93 ? 0.461 2.068 6.244 1.00 95.56 93 GLY A O 1
ATOM 727 N N . ASP A 1 94 ? 1.775 1.401 4.577 1.00 92.25 94 ASP A N 1
ATOM 728 C CA . ASP A 1 94 ? 2.963 1.318 5.427 1.00 92.25 94 ASP A CA 1
ATOM 729 C C . ASP A 1 94 ? 3.462 2.711 5.862 1.00 92.25 94 ASP A C 1
ATOM 731 O O . ASP A 1 94 ? 2.940 3.761 5.475 1.00 92.25 94 ASP A O 1
ATOM 735 N N . ALA A 1 95 ? 4.512 2.736 6.682 1.00 91.69 95 ALA A N 1
ATOM 736 C CA . ALA A 1 95 ? 5.080 3.985 7.181 1.00 91.69 95 ALA A CA 1
ATOM 737 C C . ALA A 1 95 ? 5.699 4.883 6.084 1.00 91.69 95 ALA A C 1
ATOM 739 O O . ALA A 1 95 ? 5.910 6.076 6.339 1.00 91.69 95 ALA A O 1
ATOM 740 N N . ALA A 1 96 ? 6.004 4.336 4.900 1.00 92.31 96 ALA A N 1
ATOM 741 C CA . ALA A 1 96 ? 6.587 5.055 3.771 1.00 92.31 96 ALA A CA 1
ATOM 742 C C . ALA A 1 96 ? 5.545 5.855 2.970 1.00 92.31 96 ALA A C 1
ATOM 744 O O . ALA A 1 96 ? 5.925 6.767 2.227 1.00 92.31 96 ALA A O 1
ATOM 745 N N . TYR A 1 97 ? 4.251 5.582 3.155 1.00 93.75 97 TYR A N 1
ATOM 746 C CA . TYR A 1 97 ? 3.178 6.398 2.592 1.00 93.75 97 TYR A CA 1
ATOM 747 C C . TYR A 1 97 ? 2.998 7.743 3.335 1.00 93.75 97 TYR A C 1
ATOM 749 O O . TYR A 1 97 ? 3.305 7.885 4.533 1.00 93.75 97 TYR A O 1
ATOM 757 N N . PRO A 1 98 ? 2.513 8.787 2.634 1.00 91.81 98 PRO A N 1
ATOM 758 C CA . PRO A 1 98 ? 2.072 10.015 3.286 1.00 91.81 98 PRO A CA 1
ATOM 759 C C . PRO A 1 98 ? 0.841 9.740 4.161 1.00 91.81 98 PRO A C 1
ATOM 761 O O . PRO A 1 98 ? 0.066 8.832 3.884 1.00 91.81 98 PRO A O 1
ATOM 764 N N . LEU A 1 99 ? 0.662 10.542 5.212 1.00 89.75 99 LEU A N 1
ATOM 765 C CA . LEU A 1 99 ? -0.599 10.562 5.953 1.00 89.75 99 LEU A CA 1
ATOM 766 C C . LEU A 1 99 ? -1.583 11.450 5.181 1.00 89.75 99 LEU A C 1
ATOM 768 O O . LEU A 1 99 ? -1.260 12.614 4.941 1.00 89.75 99 LEU A O 1
ATOM 772 N N . LEU A 1 100 ? -2.739 10.908 4.799 1.00 92.19 100 LEU A N 1
ATOM 773 C CA . LEU A 1 100 ? -3.834 11.638 4.143 1.00 92.19 100 LEU A CA 1
ATOM 774 C C . LEU A 1 100 ? -5.127 11.434 4.945 1.00 92.19 100 LEU A C 1
ATOM 776 O O . LEU A 1 100 ? -5.158 10.602 5.849 1.00 92.19 100 LEU A O 1
ATOM 780 N N . ILE A 1 101 ? -6.190 12.171 4.605 1.00 88.75 101 ILE A N 1
ATOM 781 C CA . ILE A 1 101 ? -7.511 12.011 5.244 1.00 88.75 101 ILE A CA 1
ATOM 782 C C . ILE A 1 101 ? -7.995 10.561 5.101 1.00 88.75 101 ILE A C 1
ATOM 784 O O . ILE A 1 101 ? -8.373 9.939 6.091 1.00 88.75 101 ILE A O 1
ATOM 788 N N . ASP A 1 102 ? -7.851 10.000 3.899 1.00 92.75 102 ASP A N 1
ATOM 789 C CA . ASP A 1 102 ? -8.342 8.660 3.571 1.00 92.75 102 ASP A CA 1
ATOM 790 C C . ASP A 1 102 ? -7.205 7.623 3.454 1.00 92.75 102 ASP A C 1
ATOM 792 O O . ASP A 1 102 ? -7.377 6.564 2.850 1.00 92.75 102 ASP A O 1
ATOM 796 N N . LEU A 1 103 ? -6.019 7.912 4.013 1.00 95.75 103 LEU A N 1
ATOM 797 C CA . LEU A 1 103 ? -4.883 6.982 4.061 1.00 95.75 103 LEU A CA 1
ATOM 798 C C . LEU A 1 103 ? -4.197 7.023 5.427 1.00 95.75 103 LEU A C 1
ATOM 800 O O . LEU A 1 103 ? -3.425 7.936 5.737 1.00 95.75 103 LEU A O 1
ATOM 804 N N . ILE A 1 104 ? -4.450 5.985 6.221 1.00 94.62 104 ILE A N 1
ATOM 805 C CA . ILE A 1 104 ? -3.893 5.810 7.559 1.00 94.62 104 ILE A CA 1
ATOM 806 C C . ILE A 1 104 ? -2.579 5.035 7.471 1.00 94.62 104 ILE A C 1
ATOM 808 O O . ILE A 1 104 ? -2.439 4.088 6.696 1.00 94.62 104 ILE A O 1
ATOM 812 N N . LYS A 1 105 ? -1.621 5.418 8.316 1.00 94.69 105 LYS A N 1
ATOM 813 C CA . LYS A 1 105 ? -0.338 4.733 8.490 1.00 94.69 105 LYS A CA 1
ATOM 814 C C . LYS A 1 105 ? -0.070 4.461 9.976 1.00 94.69 105 LYS A C 1
ATOM 816 O O . LYS A 1 105 ? -0.679 5.128 10.818 1.00 94.69 105 LYS A O 1
ATOM 821 N N . PRO A 1 106 ? 0.817 3.515 10.333 1.00 94.75 106 PRO A N 1
ATOM 822 C CA . PRO A 1 106 ? 1.048 3.175 11.732 1.00 94.75 106 PRO A CA 1
ATOM 823 C C . PRO A 1 106 ? 1.731 4.330 12.475 1.00 94.75 106 PRO A C 1
ATOM 825 O O . PRO A 1 106 ? 2.397 5.179 11.869 1.00 94.75 106 PRO A O 1
ATOM 828 N N . PHE A 1 107 ? 1.619 4.344 13.804 1.00 94.50 107 PHE A N 1
ATOM 829 C CA . PHE A 1 107 ? 2.444 5.222 14.628 1.00 94.50 107 PHE A CA 1
ATOM 830 C C . PHE A 1 107 ? 3.918 4.895 14.400 1.00 94.50 107 PHE A C 1
ATOM 832 O O . PHE A 1 107 ? 4.314 3.727 14.375 1.00 94.50 107 PHE A O 1
ATOM 839 N N . ARG A 1 108 ? 4.742 5.933 14.245 1.00 92.75 108 ARG A N 1
ATOM 840 C CA . ARG A 1 108 ? 6.182 5.766 14.062 1.00 92.75 108 ARG A CA 1
ATOM 841 C C . ARG A 1 108 ? 6.792 5.179 15.329 1.00 92.75 108 ARG A C 1
ATOM 843 O O . ARG A 1 108 ? 6.790 5.835 16.365 1.00 92.75 108 ARG A O 1
ATOM 850 N N . ASP A 1 109 ? 7.358 3.988 15.209 1.00 90.69 109 ASP A N 1
ATOM 851 C CA . ASP A 1 109 ? 8.083 3.357 16.302 1.00 90.69 109 ASP A CA 1
ATOM 852 C C . ASP A 1 109 ? 9.521 3.889 16.364 1.00 90.69 109 ASP A C 1
ATOM 854 O O . ASP A 1 109 ? 10.331 3.678 15.461 1.00 90.69 109 ASP A O 1
ATOM 858 N N . ASN A 1 110 ? 9.813 4.648 17.414 1.00 91.56 110 ASN A N 1
ATOM 859 C CA . ASN A 1 110 ? 11.147 5.130 17.764 1.00 91.56 110 ASN A CA 1
ATOM 860 C C . ASN A 1 110 ? 11.607 4.564 19.122 1.00 91.56 110 ASN A C 1
ATOM 862 O O . ASN A 1 110 ? 12.452 5.178 19.772 1.00 91.56 110 ASN A O 1
ATOM 866 N N . GLY A 1 111 ? 11.007 3.458 19.578 1.00 91.12 111 GLY A N 1
ATOM 867 C CA . GLY A 1 111 ? 11.250 2.851 20.889 1.00 91.12 111 GLY A CA 1
ATOM 868 C C . GLY A 1 111 ? 10.448 3.458 22.046 1.00 91.12 111 GLY A C 1
ATOM 869 O O . GLY A 1 111 ? 10.602 3.010 23.176 1.00 91.12 111 GLY A O 1
ATOM 870 N N . HIS A 1 112 ? 9.593 4.455 21.788 1.00 93.69 112 HIS A N 1
ATOM 871 C CA . HIS A 1 112 ? 8.844 5.186 22.822 1.00 93.69 112 HIS A CA 1
ATOM 872 C C . HIS A 1 112 ? 7.321 5.140 22.612 1.00 93.69 112 HIS A C 1
ATOM 874 O O . HIS A 1 112 ? 6.609 6.061 23.017 1.00 93.69 112 HIS A O 1
ATOM 880 N N . LEU A 1 113 ? 6.803 4.100 21.952 1.00 95.19 113 LEU A N 1
ATOM 881 C CA . LEU A 1 113 ? 5.358 3.932 21.800 1.00 95.19 113 LEU A CA 1
ATOM 882 C C . LEU A 1 113 ? 4.706 3.651 23.155 1.00 95.19 113 LEU A C 1
ATOM 884 O O . LEU A 1 113 ? 5.141 2.774 23.900 1.00 95.19 113 LEU A O 1
ATOM 888 N N . ASN A 1 114 ? 3.618 4.357 23.454 1.00 96.06 114 ASN A N 1
ATOM 889 C CA . ASN A 1 114 ? 2.786 4.002 24.600 1.00 96.06 114 ASN A CA 1
ATOM 890 C C . ASN A 1 114 ? 1.954 2.734 24.312 1.00 96.06 114 ASN A C 1
ATOM 892 O O . ASN A 1 114 ? 1.904 2.231 23.184 1.00 96.06 114 ASN A O 1
ATOM 896 N N . GLU A 1 115 ? 1.282 2.206 25.336 1.00 96.12 115 GLU A N 1
ATOM 897 C CA . GLU A 1 115 ? 0.496 0.971 25.221 1.00 96.12 115 GLU A CA 1
ATOM 898 C C . GLU A 1 115 ? -0.618 1.080 24.167 1.00 96.12 115 GLU A C 1
ATOM 900 O O . GLU A 1 115 ? -0.808 0.169 23.360 1.00 96.12 115 GLU A O 1
ATOM 905 N N . ALA A 1 116 ? -1.314 2.217 24.111 1.00 95.06 116 ALA A N 1
ATOM 906 C CA . ALA A 1 116 ? -2.389 2.441 23.150 1.00 95.06 116 ALA A CA 1
ATOM 907 C C . ALA A 1 116 ? -1.872 2.480 21.702 1.00 95.06 116 ALA A C 1
ATOM 909 O O . ALA A 1 116 ? -2.466 1.861 20.819 1.00 95.06 116 ALA A O 1
ATOM 910 N N . GLN A 1 117 ? -0.743 3.149 21.457 1.00 95.56 117 GLN A N 1
ATOM 911 C CA . GLN A 1 117 ? -0.089 3.202 20.147 1.00 95.56 117 GLN A CA 1
ATOM 912 C C . GLN A 1 117 ? 0.436 1.830 19.727 1.00 95.56 117 GLN A C 1
ATOM 914 O O . GLN A 1 117 ? 0.272 1.432 18.576 1.00 95.56 117 GLN A O 1
ATOM 919 N N . SER A 1 118 ? 1.013 1.081 20.665 1.00 95.25 118 SER A N 1
ATOM 920 C CA . SER A 1 118 ? 1.494 -0.283 20.430 1.00 95.25 118 SER A CA 1
ATOM 921 C C . SER A 1 118 ? 0.337 -1.222 20.082 1.00 95.25 118 SER A C 1
ATOM 923 O O . SER A 1 118 ? 0.406 -1.985 19.116 1.00 95.25 118 SER A O 1
ATOM 925 N N . ARG A 1 119 ? -0.780 -1.117 20.814 1.00 94.25 119 ARG A N 1
ATOM 926 C CA . ARG A 1 119 ? -2.016 -1.852 20.527 1.00 94.25 119 ARG A CA 1
ATOM 927 C C . ARG A 1 119 ? -2.588 -1.476 19.161 1.00 94.25 119 ARG A C 1
ATOM 929 O O . ARG A 1 119 ? -2.985 -2.373 18.420 1.00 94.25 119 ARG A O 1
ATOM 936 N N . PHE A 1 120 ? -2.610 -0.187 18.823 1.00 94.12 120 PHE A N 1
ATOM 937 C CA . PHE A 1 120 ? -3.036 0.285 17.507 1.00 94.12 120 PHE A CA 1
ATOM 938 C C . PHE A 1 120 ? -2.154 -0.294 16.400 1.00 94.12 120 PHE A C 1
ATOM 940 O O . PHE A 1 120 ? -2.682 -0.916 15.486 1.00 94.12 120 PHE A O 1
ATOM 947 N N . ASN A 1 121 ? -0.828 -0.176 16.508 1.00 95.25 121 ASN A N 1
ATOM 948 C CA . ASN A 1 121 ? 0.106 -0.705 15.514 1.00 95.25 121 ASN A CA 1
ATOM 949 C C . ASN A 1 121 ? -0.045 -2.220 15.331 1.00 95.25 121 ASN A C 1
ATOM 951 O O . ASN A 1 121 ? 0.044 -2.707 14.210 1.00 95.25 121 ASN A O 1
ATOM 955 N N . ARG A 1 122 ? -0.340 -2.971 16.400 1.00 93.50 122 ARG A N 1
ATOM 956 C CA . ARG A 1 122 ? -0.621 -4.411 16.303 1.00 93.50 122 ARG A CA 1
ATOM 957 C C . ARG A 1 122 ? -1.869 -4.706 15.465 1.00 93.50 122 ARG A C 1
ATOM 959 O O . ARG A 1 122 ? -1.833 -5.605 14.630 1.00 93.50 122 ARG A O 1
ATOM 966 N N . ILE A 1 123 ? -2.958 -3.967 15.685 1.00 93.06 123 ILE A N 1
ATOM 967 C CA . ILE A 1 123 ? -4.193 -4.101 14.892 1.00 93.06 123 ILE A CA 1
ATOM 968 C C . ILE A 1 123 ? -3.921 -3.672 13.445 1.00 93.06 123 ILE A C 1
ATOM 970 O O . ILE A 1 123 ? -4.235 -4.408 12.516 1.00 93.06 123 ILE A O 1
ATOM 974 N N . PHE A 1 124 ? -3.247 -2.537 13.261 1.00 94.00 124 PHE A N 1
ATOM 975 C CA . PHE A 1 124 ? -2.860 -2.000 11.960 1.00 94.00 124 PHE A CA 1
ATOM 976 C C . PHE A 1 124 ? -2.054 -3.007 11.124 1.00 94.00 124 PHE A C 1
ATOM 978 O O . PHE A 1 124 ? -2.344 -3.218 9.948 1.00 94.00 124 PHE A O 1
ATOM 985 N N . SER A 1 125 ? -1.075 -3.683 11.731 1.00 93.00 125 SER A N 1
ATOM 986 C CA . SER A 1 125 ? -0.294 -4.730 11.062 1.00 93.00 125 SER A CA 1
ATOM 987 C C . SER A 1 125 ? -1.153 -5.924 10.634 1.00 93.00 125 SER A C 1
ATOM 989 O O . SER A 1 125 ? -0.914 -6.504 9.577 1.00 93.00 125 SER A O 1
ATOM 991 N N . SER A 1 126 ? -2.181 -6.282 11.412 1.00 91.19 126 SER A N 1
ATOM 992 C CA . SER A 1 126 ? -3.131 -7.333 11.028 1.00 91.19 126 SER A CA 1
ATOM 993 C C . SER A 1 126 ? -3.936 -6.939 9.787 1.00 91.19 126 SER A C 1
ATOM 995 O O . SER A 1 126 ? -4.040 -7.740 8.859 1.00 91.19 126 SER A O 1
ATOM 997 N N . GLU A 1 127 ? -4.438 -5.704 9.730 1.00 91.25 127 GLU A N 1
ATOM 998 C CA . GLU A 1 127 ? -5.154 -5.159 8.565 1.00 91.25 127 GLU A CA 1
ATOM 999 C C . GLU A 1 127 ? -4.263 -5.155 7.312 1.00 91.25 127 GLU A C 1
ATOM 1001 O O . GLU A 1 127 ? -4.642 -5.662 6.254 1.00 91.25 127 GLU A O 1
ATOM 1006 N N . ARG A 1 128 ? -3.016 -4.687 7.453 1.00 93.62 128 ARG A N 1
ATOM 1007 C CA . ARG A 1 128 ? -2.032 -4.674 6.361 1.00 93.62 128 ARG A CA 1
ATOM 1008 C C . ARG A 1 128 ? -1.632 -6.053 5.858 1.00 93.62 128 ARG A C 1
ATOM 1010 O O . ARG A 1 128 ? -1.367 -6.223 4.674 1.00 93.62 128 ARG A O 1
ATOM 1017 N N . SER A 1 129 ? -1.606 -7.063 6.722 1.00 94.31 129 SER A N 1
ATOM 1018 C CA . SER A 1 129 ? -1.162 -8.404 6.325 1.00 94.31 129 SER A CA 1
ATOM 1019 C C . SER A 1 129 ? -1.996 -9.018 5.184 1.00 94.31 129 SER A C 1
ATOM 1021 O O . SER A 1 129 ? -1.566 -9.975 4.538 1.00 94.31 129 SER A O 1
ATOM 1023 N N . VAL A 1 130 ? -3.195 -8.485 4.913 1.00 94.62 130 VAL A N 1
ATOM 1024 C CA . VAL A 1 130 ? -4.059 -8.925 3.812 1.00 94.62 130 VAL A CA 1
ATOM 1025 C C . VAL A 1 130 ? -3.412 -8.670 2.447 1.00 94.62 130 VAL A C 1
ATOM 1027 O O . VAL A 1 130 ? -3.372 -9.601 1.639 1.00 94.62 130 VAL A O 1
ATOM 1030 N N . ILE A 1 131 ? -2.840 -7.485 2.204 1.00 96.50 131 ILE A N 1
ATOM 1031 C CA . ILE A 1 131 ? -2.209 -7.185 0.907 1.00 96.50 131 ILE A CA 1
ATOM 1032 C C . ILE A 1 131 ? -0.884 -7.917 0.718 1.00 96.50 131 ILE A C 1
ATOM 1034 O O . ILE A 1 131 ? -0.594 -8.406 -0.373 1.00 96.50 131 ILE A O 1
ATOM 1038 N N . GLU A 1 132 ? -0.126 -8.113 1.794 1.00 95.31 132 GLU A N 1
ATOM 1039 C CA . GLU A 1 132 ? 1.094 -8.923 1.760 1.00 95.31 132 GLU A CA 1
ATOM 1040 C C . GLU A 1 132 ? 0.779 -10.372 1.352 1.00 95.31 132 GLU A C 1
ATOM 1042 O O . GLU A 1 132 ? 1.459 -10.953 0.501 1.00 95.31 132 GLU A O 1
ATOM 1047 N N . ARG A 1 133 ? -0.314 -10.941 1.886 1.00 96.00 133 ARG A N 1
ATOM 1048 C CA . ARG A 1 133 ? -0.823 -12.257 1.470 1.00 96.00 133 ARG A CA 1
ATOM 1049 C C . ARG A 1 133 ? -1.335 -12.260 0.030 1.00 96.00 133 ARG A C 1
ATOM 1051 O O . ARG A 1 133 ? -1.115 -13.247 -0.669 1.00 96.00 133 ARG A O 1
ATOM 1058 N N . ALA A 1 134 ? -2.003 -11.198 -0.421 1.00 96.31 134 ALA A N 1
ATOM 1059 C CA . ALA A 1 134 ? -2.455 -11.077 -1.808 1.00 96.31 134 ALA A CA 1
ATOM 1060 C C . ALA A 1 134 ? -1.263 -11.091 -2.784 1.00 96.31 134 ALA A C 1
ATOM 1062 O O . ALA A 1 134 ? -1.265 -11.843 -3.759 1.00 96.31 134 ALA A O 1
ATOM 1063 N N . PHE A 1 135 ? -0.193 -10.350 -2.481 1.00 96.06 135 PHE A N 1
ATOM 1064 C CA . PHE A 1 135 ? 1.038 -10.384 -3.273 1.00 96.06 135 PHE A CA 1
ATOM 1065 C C . PHE A 1 135 ? 1.757 -11.730 -3.224 1.00 96.06 135 PHE A C 1
ATOM 1067 O O . PHE A 1 135 ? 2.320 -12.144 -4.236 1.00 96.06 135 PHE A O 1
ATOM 1074 N N . ALA A 1 136 ? 1.749 -12.422 -2.083 1.00 94.75 136 ALA A N 1
ATOM 1075 C CA . ALA A 1 136 ? 2.314 -13.767 -1.995 1.00 94.75 136 ALA A CA 1
ATOM 1076 C C . ALA A 1 136 ? 1.593 -14.742 -2.943 1.00 94.75 136 ALA A C 1
ATOM 1078 O O . ALA A 1 136 ? 2.252 -15.486 -3.668 1.00 94.75 136 ALA A O 1
ATOM 1079 N N . LEU A 1 137 ? 0.256 -14.686 -2.996 1.00 95.00 137 LEU A N 1
ATOM 1080 C CA . LEU A 1 137 ? -0.544 -15.481 -3.934 1.00 95.00 137 LEU A CA 1
ATOM 1081 C C . LEU A 1 137 ? -0.243 -15.116 -5.392 1.00 95.00 137 LEU A C 1
ATOM 1083 O O . LEU A 1 137 ? -0.050 -16.011 -6.208 1.00 95.00 137 LEU A O 1
ATOM 1087 N N . LEU A 1 138 ? -0.159 -13.820 -5.713 1.00 93.69 138 LEU A N 1
ATOM 1088 C CA . LEU A 1 138 ? 0.191 -13.352 -7.057 1.00 93.69 138 LEU A CA 1
ATOM 1089 C C . LEU A 1 138 ? 1.545 -13.907 -7.516 1.00 93.69 138 LEU A C 1
ATOM 1091 O O . LEU A 1 138 ? 1.650 -14.440 -8.615 1.00 93.69 138 LEU A O 1
ATOM 1095 N N . LYS A 1 139 ? 2.576 -13.819 -6.671 1.00 90.44 139 LYS A N 1
ATOM 1096 C CA . LYS A 1 139 ? 3.922 -14.309 -7.005 1.00 90.44 139 LYS A CA 1
ATOM 1097 C C . LYS A 1 139 ? 3.953 -15.817 -7.217 1.00 90.44 139 LYS A C 1
ATOM 1099 O O . LYS A 1 139 ? 4.567 -16.270 -8.174 1.00 90.44 139 LYS A O 1
ATOM 1104 N N . ALA A 1 140 ? 3.233 -16.577 -6.392 1.00 91.25 140 ALA A N 1
ATOM 1105 C CA . ALA A 1 140 ? 3.151 -18.028 -6.536 1.00 91.25 140 ALA A CA 1
ATOM 1106 C C . ALA A 1 140 ? 2.567 -18.470 -7.894 1.00 91.25 140 ALA A C 1
ATOM 1108 O O . ALA A 1 140 ? 2.913 -19.545 -8.372 1.00 91.25 140 ALA A O 1
ATOM 1109 N N . MET A 1 141 ? 1.715 -17.645 -8.517 1.00 86.81 141 MET A N 1
ATOM 1110 C CA . MET A 1 141 ? 1.119 -17.919 -9.833 1.00 86.81 141 MET A CA 1
ATOM 1111 C C . MET A 1 141 ? 2.014 -17.542 -11.023 1.00 86.81 141 MET A C 1
ATOM 1113 O O . MET A 1 141 ? 1.764 -18.004 -12.131 1.00 86.81 141 MET A O 1
ATOM 1117 N N . VAL A 1 142 ? 2.993 -16.654 -10.827 1.00 77.44 142 VAL A N 1
ATOM 1118 C CA . VAL A 1 142 ? 3.805 -16.079 -11.918 1.00 77.44 142 VAL A CA 1
ATOM 1119 C C . VAL A 1 142 ? 5.239 -16.608 -11.905 1.00 77.44 142 VAL A C 1
ATOM 1121 O O . VAL A 1 142 ? 5.882 -16.662 -12.947 1.00 77.44 142 VAL A O 1
ATOM 1124 N N . GLU A 1 143 ? 5.744 -17.008 -10.738 1.00 64.38 143 GLU A N 1
ATOM 1125 C CA . GLU A 1 143 ? 7.082 -17.587 -10.559 1.00 64.38 143 GLU A CA 1
ATOM 1126 C C . GLU A 1 143 ? 7.066 -19.134 -10.594 1.00 64.38 143 GLU A C 1
ATOM 1128 O O . GLU A 1 143 ? 7.991 -19.763 -10.079 1.00 64.38 143 GLU A O 1
ATOM 1133 N N . SER A 1 144 ? 6.012 -19.740 -11.168 1.00 48.22 144 SER A N 1
ATOM 1134 C CA . SER A 1 144 ? 5.840 -21.197 -11.329 1.00 48.22 144 SER A CA 1
ATOM 1135 C C . SER A 1 144 ? 6.641 -21.779 -12.494 1.00 48.22 144 SER A C 1
ATOM 1137 O O . SER A 1 144 ? 6.655 -21.148 -13.576 1.00 48.22 144 SER A O 1
#

Radius of gyration: 16.11 Å; chains: 1; bounding box: 37×38×48 Å

Sequence (144 aa):
MFLILGIPGVVGSIDRCHVNTKQPINNAIDFYNRKQQHSIVLQAVCDDKRIFTDVFIGMPGRVHDARVLRNSPLYEGLMANPPLLPPGQHLVGDAAYPLLIDLIKPFRDNGHLNEAQSRFNRIFSSERSVIERAFALLKAMVES

Secondary structure (DSSP, 8-state):
---TTS-TTEEEEEEEEEEE-PPPSS-HHHHB-TTSSBEEEEEEEE-TTS-EEEEEEEEETTS-HHHHHHTSHHHHHHTSSS-SSPTT-EEE--TTSPPBTTEE-PPP-SS---HHHHHHHHHHHHHHHHHHHHHHHHHHHH--

InterPro domains:
  IPR027806 Harbinger transposase-derived nuclease domain [PF13359] (14-139)
  IPR045249 Putative nuclease HARBI1-like [PTHR22930] (10-141)

Foldseek 3Di:
DPDPLADFQEFWAKDKDWDFDDQDPPPSVQQQAPVRTRTKIWIFIAGPVLDTPDIDIDGRRHDFPQRSCVPDVQVVQCPDVVHVRPPSHAYEYEPRHDDDNRYDYQDDDPPDDDPVSVSNVVSSVVRNVSNVVSVVVVCVVVVD